Protein AF-A0AAP1EBZ5-F1 (afdb_monomer)

Radius of gyration: 25.98 Å; Cα contacts (8 Å, |Δi|>4): 70; chains: 1; bounding box: 42×37×86 Å

InterPro domains:
  IPR051311 DedA domain-containing protein [PTHR42709] (2-78)

Organism: Bacillus subtilis (NCBI:txid1423)

pLDDT: mean 73.29, std 11.09, range [48.22, 92.62]

Structure (mmCIF, N/CA/C/O backbone):
data_AF-A0AAP1EBZ5-F1
#
_entry.id   AF-A0AAP1EBZ5-F1
#
loop_
_atom_site.group_PDB
_atom_site.id
_atom_site.type_symbol
_atom_site.label_atom_id
_atom_site.label_alt_id
_atom_site.label_comp_id
_atom_site.label_asym_id
_atom_site.label_entity_id
_atom_site.label_seq_id
_atom_site.pdbx_PDB_ins_code
_atom_site.Cartn_x
_atom_site.Cartn_y
_atom_site.Cartn_z
_atom_site.occupancy
_atom_site.B_iso_or_equiv
_atom_site.auth_seq_id
_atom_site.auth_comp_id
_atom_site.auth_asym_id
_atom_site.auth_atom_id
_atom_site.pdbx_PDB_model_num
ATOM 1 N N . MET A 1 1 ? -5.142 10.501 19.537 1.00 49.50 1 MET A N 1
ATOM 2 C CA . MET A 1 1 ? -5.900 9.317 19.998 1.00 49.50 1 MET A CA 1
ATOM 3 C C . MET A 1 1 ? -7.394 9.591 20.162 1.00 49.50 1 MET A C 1
ATOM 5 O O . MET A 1 1 ? -8.150 8.876 19.533 1.00 49.50 1 MET A O 1
ATOM 9 N N . GLN A 1 2 ? -7.834 10.640 20.874 1.00 52.09 2 GLN A N 1
ATOM 10 C CA . GLN A 1 2 ? -9.273 10.923 21.084 1.00 52.09 2 GLN A CA 1
ATOM 11 C C . GLN A 1 2 ? -10.084 11.256 19.813 1.00 52.09 2 GLN A C 1
ATOM 13 O O . GLN A 1 2 ? -11.224 10.827 19.686 1.00 52.09 2 GLN A O 1
ATOM 18 N N . VAL A 1 3 ? -9.501 11.983 18.851 1.00 59.09 3 VAL A N 1
ATOM 19 C CA . VAL A 1 3 ? -10.195 12.341 17.594 1.00 59.09 3 VAL A CA 1
ATOM 20 C C . VAL A 1 3 ? -10.449 11.107 16.717 1.00 59.09 3 VAL A C 1
ATOM 22 O O . VAL A 1 3 ? -11.501 10.988 16.099 1.00 59.09 3 VAL A O 1
ATOM 25 N N . LEU A 1 4 ? -9.502 10.161 16.711 1.00 53.47 4 LEU A N 1
ATOM 26 C CA . LEU A 1 4 ? -9.605 8.923 15.942 1.00 53.47 4 LEU A CA 1
ATOM 27 C C . LEU A 1 4 ? -10.655 7.988 16.552 1.00 53.47 4 LEU A C 1
ATOM 29 O O . LEU A 1 4 ? -11.464 7.442 15.814 1.00 53.47 4 LEU A O 1
ATOM 33 N N . THR A 1 5 ? -10.695 7.857 17.885 1.00 56.38 5 THR A N 1
ATOM 34 C CA . THR A 1 5 ? -11.724 7.064 18.579 1.00 56.38 5 THR A CA 1
ATOM 35 C C . THR A 1 5 ? -13.125 7.663 18.443 1.00 56.38 5 THR A C 1
ATOM 37 O O . THR A 1 5 ? -14.068 6.903 18.257 1.00 56.38 5 THR A O 1
ATOM 40 N N . GLY A 1 6 ? -13.268 8.995 18.447 1.00 57.34 6 GLY A N 1
ATOM 41 C CA . GLY A 1 6 ? -14.559 9.661 18.219 1.00 57.34 6 GLY A CA 1
ATOM 42 C C . GLY A 1 6 ? -15.102 9.484 16.794 1.00 57.34 6 GLY A C 1
ATOM 43 O O . GLY A 1 6 ? -16.283 9.198 16.619 1.00 57.34 6 GLY A O 1
ATOM 44 N N . LEU A 1 7 ? -14.244 9.575 15.767 1.00 57.78 7 LEU A N 1
ATOM 45 C CA . LEU A 1 7 ? -14.642 9.267 14.383 1.00 57.78 7 LEU A CA 1
ATOM 46 C C . LEU A 1 7 ? -14.926 7.771 14.177 1.00 57.78 7 LEU A C 1
ATOM 48 O O . LEU A 1 7 ? -15.778 7.419 13.366 1.00 57.78 7 LEU A O 1
ATOM 52 N N . LEU A 1 8 ? -14.227 6.894 14.901 1.00 54.97 8 LEU A N 1
ATOM 53 C CA . LEU A 1 8 ? -14.374 5.441 14.796 1.00 54.97 8 LEU A CA 1
ATOM 54 C C . LEU A 1 8 ? -15.691 4.913 15.361 1.00 54.97 8 LEU A C 1
ATOM 56 O O . LEU A 1 8 ? -16.255 3.984 14.788 1.00 54.97 8 LEU A O 1
ATOM 60 N N . GLU A 1 9 ? -16.198 5.506 16.442 1.00 59.44 9 GLU A N 1
ATOM 61 C CA . GLU A 1 9 ? -17.502 5.128 17.003 1.00 59.44 9 GLU A CA 1
ATOM 62 C C . GLU A 1 9 ? -18.676 5.594 16.136 1.00 59.44 9 GLU A C 1
ATOM 64 O O . GLU A 1 9 ? -19.730 4.964 16.151 1.00 59.44 9 GLU A O 1
ATOM 69 N N . GLN A 1 10 ? -18.491 6.648 15.335 1.00 65.00 10 GLN A N 1
ATOM 70 C CA . GLN A 1 10 ? -19.551 7.210 14.495 1.00 65.00 10 GLN A CA 1
ATOM 71 C C . GLN A 1 10 ? -19.482 6.762 13.020 1.00 65.00 10 GLN A C 1
ATOM 73 O O . GLN A 1 10 ? -20.518 6.647 12.370 1.00 65.00 10 GLN A O 1
ATOM 78 N N . TYR A 1 11 ? -18.285 6.477 12.489 1.00 70.44 11 TYR A N 1
ATOM 79 C CA . TYR A 1 11 ? -18.034 6.188 11.065 1.00 70.44 11 TYR A CA 1
ATOM 80 C C . TYR A 1 11 ? -17.114 4.976 10.829 1.00 70.44 11 TYR A C 1
ATOM 82 O O . TYR A 1 11 ? -16.393 4.924 9.830 1.00 70.44 11 TYR A O 1
ATOM 90 N N . GLY A 1 12 ? -17.130 3.977 11.717 1.00 73.88 12 GLY A N 1
ATOM 91 C CA . GLY A 1 12 ? -16.154 2.880 11.705 1.00 73.88 12 GLY A CA 1
ATOM 92 C C . GLY A 1 12 ? -15.987 2.143 10.367 1.00 73.88 12 GLY A C 1
ATOM 93 O O . GLY A 1 12 ? -14.855 1.871 9.981 1.00 73.88 12 GLY A O 1
ATOM 94 N N . TYR A 1 13 ? -17.061 1.916 9.598 1.00 79.62 13 TYR A N 1
ATOM 95 C CA . TYR A 1 13 ? -16.971 1.293 8.264 1.00 79.62 13 TYR A CA 1
ATOM 96 C C . TYR A 1 13 ? -16.328 2.198 7.199 1.00 79.62 13 TYR A C 1
ATOM 98 O O . TYR A 1 13 ? -15.570 1.719 6.357 1.00 79.62 13 TYR A O 1
ATOM 106 N N . ALA A 1 14 ? -16.602 3.507 7.232 1.00 79.88 14 ALA A N 1
ATOM 107 C CA . ALA A 1 14 ? -16.036 4.464 6.280 1.00 79.88 14 ALA A CA 1
ATOM 108 C C . ALA A 1 14 ? -14.542 4.692 6.542 1.00 79.88 14 ALA A C 1
ATOM 110 O O . ALA A 1 14 ? -13.750 4.784 5.606 1.00 79.88 14 ALA A O 1
ATOM 111 N N . VAL A 1 15 ? -14.147 4.715 7.818 1.00 78.75 15 VAL A N 1
ATOM 112 C CA . VAL A 1 15 ? -12.736 4.765 8.218 1.00 78.75 15 VAL A CA 1
ATOM 113 C C . VAL A 1 15 ? -12.001 3.519 7.724 1.00 78.75 15 VAL A C 1
ATOM 115 O O . VAL A 1 15 ? -10.941 3.648 7.123 1.00 78.75 15 VAL A O 1
ATOM 118 N N . LEU A 1 16 ? -12.589 2.332 7.895 1.00 80.62 16 LEU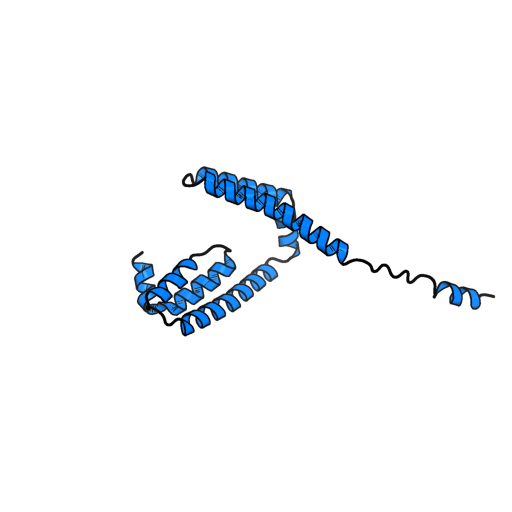 A N 1
ATOM 119 C CA . LEU A 1 16 ? -12.041 1.063 7.401 1.00 80.62 16 LEU A CA 1
ATOM 120 C C . LEU A 1 16 ? -11.808 1.085 5.884 1.00 80.62 16 LEU A C 1
ATOM 122 O O . LEU A 1 16 ? -10.728 0.731 5.416 1.00 80.62 16 LEU A O 1
ATOM 126 N N . PHE A 1 17 ? -12.799 1.566 5.130 1.00 84.25 17 PHE A N 1
ATOM 127 C CA . PHE A 1 17 ? -12.710 1.723 3.679 1.00 84.25 17 PHE A CA 1
ATOM 128 C C . PHE A 1 17 ? -11.572 2.673 3.272 1.00 84.25 17 PHE A C 1
ATOM 130 O O . PHE A 1 17 ? -10.753 2.327 2.423 1.00 84.25 17 PHE A O 1
ATOM 137 N N . ILE A 1 18 ? -11.493 3.859 3.886 1.00 82.19 18 ILE A N 1
ATOM 138 C CA . ILE A 1 18 ? -10.495 4.882 3.536 1.00 82.19 18 ILE A CA 1
ATOM 139 C C . ILE A 1 18 ? -9.081 4.438 3.923 1.00 82.19 18 ILE A C 1
ATOM 141 O O . ILE A 1 18 ? -8.150 4.649 3.149 1.00 82.19 18 ILE A O 1
ATOM 145 N N . VAL A 1 19 ? -8.913 3.815 5.093 1.00 80.38 19 VAL A N 1
ATOM 146 C CA . VAL A 1 19 ? -7.612 3.316 5.560 1.00 80.38 19 VAL A CA 1
ATOM 147 C C . VAL A 1 19 ? -7.079 2.243 4.616 1.00 80.38 19 VAL A C 1
ATOM 149 O O . VAL A 1 19 ? -5.944 2.370 4.167 1.00 80.38 19 VAL A O 1
ATOM 152 N N . LEU A 1 20 ? -7.898 1.255 4.239 1.00 83.19 20 LEU A N 1
ATOM 153 C CA . LEU A 1 20 ? -7.483 0.202 3.304 1.00 83.19 20 LEU A CA 1
ATOM 154 C C . LEU A 1 20 ? -7.240 0.727 1.888 1.00 83.19 20 LEU A C 1
ATOM 156 O O . LEU A 1 20 ? -6.302 0.297 1.220 1.00 83.19 20 LEU A O 1
ATOM 160 N N . MET A 1 21 ? -8.048 1.684 1.430 1.00 83.44 21 MET A N 1
ATOM 16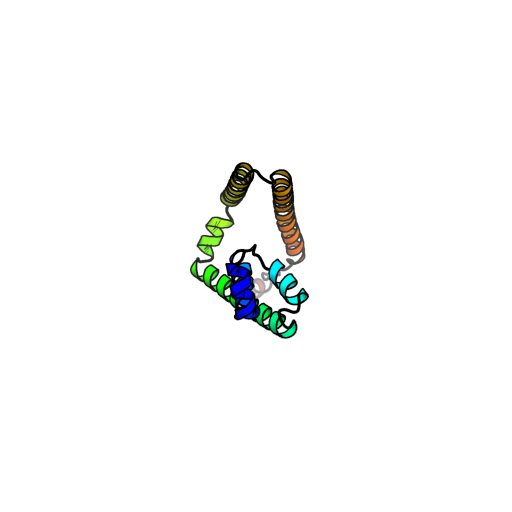1 C CA . MET A 1 21 ? -7.819 2.350 0.148 1.00 83.44 21 MET A CA 1
ATOM 162 C C . MET A 1 21 ? -6.462 3.072 0.135 1.00 83.44 21 M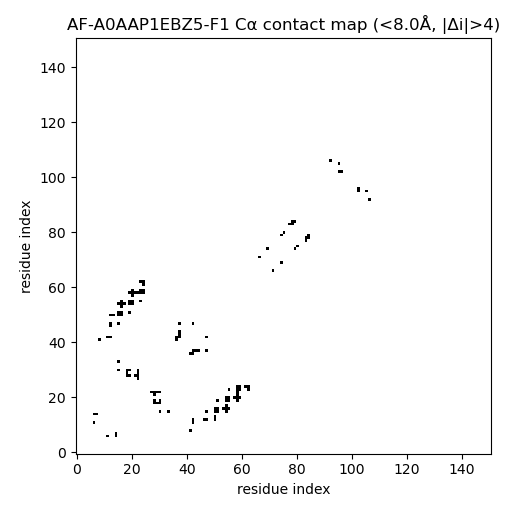ET A C 1
ATOM 164 O O . MET A 1 21 ? -5.702 2.920 -0.817 1.00 83.44 21 MET A O 1
ATOM 168 N N . LEU A 1 22 ? -6.145 3.841 1.184 1.00 79.38 22 LEU A N 1
ATOM 169 C CA . LEU A 1 22 ? -4.878 4.573 1.311 1.00 79.38 22 LEU A CA 1
ATOM 170 C C . LEU A 1 22 ? -3.679 3.638 1.480 1.00 79.38 22 LEU A C 1
ATOM 172 O O . LEU A 1 22 ? -2.623 3.896 0.912 1.00 79.38 22 LEU A O 1
ATOM 176 N N . GLU A 1 23 ? -3.843 2.543 2.216 1.00 81.44 23 GLU A N 1
ATOM 177 C CA . GLU A 1 23 ? -2.798 1.540 2.417 1.00 81.44 23 GLU A CA 1
ATOM 178 C C . GLU A 1 23 ? -2.312 0.952 1.086 1.00 81.44 23 GLU A C 1
ATOM 180 O O . GLU A 1 23 ? -1.105 0.847 0.861 1.00 81.44 23 GLU A O 1
ATOM 185 N N . LEU A 1 24 ? -3.228 0.691 0.149 1.00 80.44 24 LEU A N 1
ATOM 186 C CA . LEU A 1 24 ? -2.875 0.252 -1.205 1.00 80.44 24 LEU A CA 1
ATOM 187 C C . LEU A 1 24 ? -2.248 1.344 -2.086 1.00 80.44 24 LEU A C 1
ATOM 189 O O . LEU A 1 24 ? -1.664 1.019 -3.123 1.00 80.44 24 LEU A O 1
ATOM 193 N N . LEU A 1 25 ? -2.341 2.619 -1.697 1.00 75.00 25 LEU A N 1
ATOM 194 C CA . LEU A 1 25 ? -1.623 3.718 -2.349 1.00 75.00 25 LEU A CA 1
ATOM 195 C C . LEU A 1 25 ? -0.216 3.939 -1.767 1.00 75.00 25 LEU A C 1
ATOM 197 O O . LEU A 1 25 ? 0.669 4.358 -2.510 1.00 75.00 25 LEU A O 1
ATOM 201 N N . THR A 1 26 ? 0.009 3.701 -0.469 1.00 65.44 26 THR A N 1
ATOM 202 C CA . THR A 1 26 ? 1.266 4.075 0.219 1.00 65.44 26 THR A CA 1
ATOM 203 C C . THR A 1 26 ? 2.127 2.910 0.711 1.00 65.44 26 THR A C 1
ATOM 205 O O . THR A 1 26 ? 3.153 3.152 1.342 1.00 65.44 26 THR A O 1
ATOM 208 N N . LEU A 1 27 ? 1.766 1.661 0.400 1.00 58.66 27 LEU A N 1
ATOM 209 C CA . LEU A 1 27 ? 2.537 0.428 0.657 1.00 58.66 27 LEU A CA 1
ATOM 210 C C . LEU A 1 27 ? 2.862 0.120 2.141 1.00 58.66 27 LEU A C 1
ATOM 212 O O . LEU A 1 27 ? 3.378 -0.952 2.436 1.00 58.66 27 LEU A O 1
ATOM 216 N N . LEU A 1 28 ? 2.514 0.986 3.096 1.00 57.97 28 LEU A N 1
ATOM 217 C CA . LEU A 1 28 ? 2.521 0.677 4.528 1.00 57.97 28 LEU A CA 1
ATOM 218 C C . LEU A 1 28 ? 1.545 1.612 5.260 1.00 57.97 28 LEU A C 1
ATOM 220 O O . LEU A 1 28 ? 1.696 2.834 5.198 1.00 57.97 28 LEU A O 1
ATOM 224 N N . GLY A 1 29 ? 0.526 1.061 5.922 1.00 59.75 29 GLY A N 1
ATOM 225 C CA . GLY A 1 29 ? -0.530 1.838 6.576 1.00 59.75 29 GLY A CA 1
ATOM 226 C C . GLY A 1 29 ? -1.171 1.113 7.768 1.00 59.75 29 GLY A C 1
ATOM 227 O O . GLY A 1 29 ? -0.948 -0.079 7.945 1.00 59.75 29 GLY A O 1
ATOM 228 N N . PRO A 1 30 ? -1.960 1.823 8.601 1.00 64.50 30 PRO A N 1
ATOM 229 C CA . PRO A 1 30 ? -2.549 1.337 9.859 1.00 64.50 30 PRO A CA 1
ATOM 230 C C . PRO A 1 30 ? -3.699 0.318 9.668 1.00 64.50 30 PRO A C 1
ATOM 232 O O . PRO A 1 30 ? -4.681 0.335 10.415 1.00 64.50 30 PRO A O 1
ATOM 235 N N . GLY A 1 31 ? -3.608 -0.580 8.684 1.00 64.94 31 GLY A N 1
ATOM 236 C CA . GLY A 1 31 ? -4.595 -1.638 8.436 1.00 64.94 31 GLY A CA 1
ATOM 237 C C . GLY A 1 31 ? -4.744 -2.612 9.606 1.00 64.94 31 GLY A C 1
ATOM 238 O O . GLY A 1 31 ? -5.821 -3.154 9.842 1.00 64.94 31 GLY A O 1
ATOM 239 N N . GLU A 1 32 ? -3.702 -2.761 10.425 1.00 69.19 32 GLU A N 1
ATOM 240 C CA . GLU A 1 32 ? -3.707 -3.570 11.651 1.00 69.19 32 GLU A CA 1
ATOM 241 C C . GLU A 1 32 ? -4.825 -3.178 12.638 1.00 69.19 32 GLU A C 1
ATOM 243 O O . GLU A 1 32 ? -5.420 -4.036 13.296 1.00 69.19 32 GLU A O 1
ATOM 248 N N . PHE A 1 33 ? -5.200 -1.896 12.683 1.00 67.88 33 PHE A N 1
ATOM 249 C CA . PHE A 1 33 ? -6.250 -1.402 13.575 1.00 67.88 33 PHE A CA 1
ATOM 250 C C . PHE A 1 33 ? -7.655 -1.835 13.136 1.00 67.88 33 PHE A C 1
ATOM 252 O O . PHE A 1 33 ? -8.554 -1.916 13.975 1.00 67.88 33 PHE A O 1
ATOM 259 N N . ALA A 1 34 ? -7.853 -2.177 11.858 1.00 70.06 34 ALA A N 1
ATOM 260 C CA . ALA A 1 34 ? -9.126 -2.691 11.360 1.00 70.06 34 ALA A CA 1
ATOM 261 C C . ALA A 1 34 ? -9.490 -4.041 11.997 1.00 70.06 34 ALA A C 1
ATOM 263 O O . ALA A 1 34 ? -10.641 -4.258 12.379 1.00 70.06 34 ALA A O 1
ATOM 264 N N . GLY A 1 35 ? -8.500 -4.924 12.176 1.00 69.88 35 GLY A N 1
ATOM 265 C CA . GLY A 1 35 ? -8.692 -6.216 12.838 1.00 69.88 35 GLY A CA 1
ATOM 266 C C . GLY A 1 35 ? -9.050 -6.066 14.318 1.00 69.88 35 GLY A C 1
ATOM 267 O O . GLY A 1 35 ? -9.951 -6.742 14.815 1.00 69.88 35 GLY A O 1
ATOM 268 N N . VAL A 1 36 ? -8.413 -5.113 15.005 1.00 74.38 36 VAL A N 1
ATOM 269 C CA . VAL A 1 36 ? -8.690 -4.818 16.421 1.00 74.38 36 VAL A CA 1
ATOM 270 C C . VAL A 1 36 ? -10.125 -4.312 16.620 1.00 74.38 36 VAL A C 1
ATOM 272 O O . VAL A 1 36 ? -10.780 -4.689 17.589 1.00 74.38 36 VAL A O 1
ATOM 275 N N . LEU A 1 37 ? -10.649 -3.504 15.696 1.00 72.81 37 LEU A N 1
ATOM 276 C CA . LEU A 1 37 ? -12.006 -2.944 15.779 1.00 72.81 37 LEU A CA 1
ATOM 277 C C . LEU A 1 37 ? -13.113 -3.980 15.569 1.00 72.81 37 LEU A C 1
ATOM 279 O O . LEU A 1 37 ? -14.159 -3.899 16.212 1.00 72.81 37 LEU A O 1
ATOM 283 N N . VAL A 1 38 ? -12.873 -4.957 14.696 1.00 72.94 38 VAL A N 1
ATOM 284 C CA . VAL A 1 38 ? -13.762 -6.111 14.508 1.00 72.94 38 VAL A CA 1
ATOM 285 C C . VAL A 1 38 ? -13.754 -6.998 15.753 1.00 72.94 38 VAL A C 1
ATOM 287 O O . VAL A 1 38 ? -14.811 -7.436 16.197 1.00 72.94 38 VAL A O 1
AT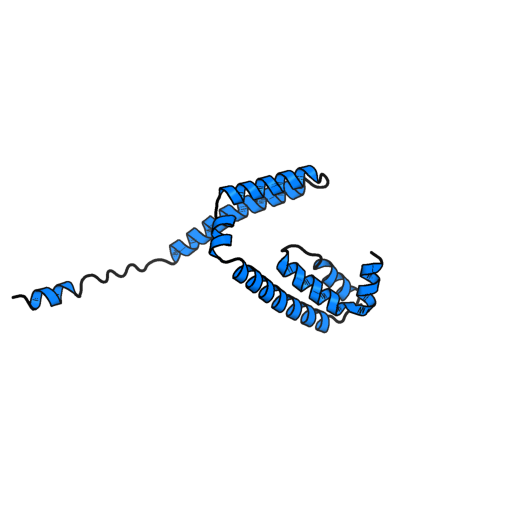OM 290 N N . PHE A 1 39 ? -12.577 -7.239 16.340 1.00 73.06 39 PHE A N 1
ATOM 291 C CA . PHE A 1 39 ? -12.442 -8.096 17.520 1.00 73.06 39 PHE A CA 1
ATOM 292 C C . PHE A 1 39 ? -13.099 -7.503 18.775 1.00 73.06 39 PHE A C 1
ATOM 294 O O . PHE A 1 39 ? -13.573 -8.240 19.630 1.00 73.06 39 PHE A O 1
ATOM 301 N N . GLN A 1 40 ? -13.174 -6.173 18.881 1.00 80.44 40 GLN A N 1
ATOM 302 C CA . GLN A 1 40 ? -13.884 -5.490 19.970 1.00 80.44 40 GLN A CA 1
ATOM 303 C C . GLN A 1 40 ? -15.415 -5.435 19.784 1.00 80.44 40 GLN A C 1
ATOM 305 O O . GLN A 1 40 ? -16.073 -4.674 20.488 1.00 80.44 40 GLN A O 1
ATOM 310 N N . GLU A 1 41 ? -15.980 -6.170 18.818 1.00 69.75 41 GLU A N 1
ATOM 311 C CA . GLU A 1 41 ? -17.411 -6.172 18.450 1.00 69.75 41 GLU A CA 1
ATOM 312 C C . GLU A 1 41 ? -18.005 -4.790 18.117 1.00 69.75 41 GLU A C 1
ATOM 314 O O . GLU A 1 41 ? -19.218 -4.633 17.986 1.00 69.75 41 GLU A O 1
ATOM 319 N N . LYS A 1 42 ? -17.165 -3.768 17.904 1.00 68.44 42 LYS A N 1
ATOM 320 C CA . LYS A 1 42 ? -17.633 -2.426 17.526 1.00 68.44 42 LYS A CA 1
ATOM 321 C C . LYS A 1 42 ? -18.161 -2.371 16.089 1.00 68.44 42 LYS A C 1
ATOM 323 O O . LYS A 1 42 ? -18.867 -1.429 15.736 1.00 68.44 42 LYS A O 1
ATOM 328 N N . LEU A 1 43 ? -17.817 -3.355 15.255 1.00 71.75 43 LEU A N 1
ATOM 329 C CA . LEU A 1 43 ? -18.231 -3.455 13.855 1.00 71.75 43 LEU A CA 1
ATOM 330 C C . LEU A 1 43 ? -18.599 -4.896 13.501 1.00 71.75 43 LEU A C 1
ATOM 332 O O . LEU A 1 43 ? -17.939 -5.843 13.924 1.00 71.75 43 LEU A O 1
ATOM 336 N N . ASN A 1 44 ? -19.623 -5.063 12.665 1.00 79.44 44 ASN A N 1
ATOM 337 C CA . ASN A 1 44 ? -20.025 -6.370 12.164 1.00 79.44 44 ASN A CA 1
ATOM 338 C C . ASN A 1 44 ? -19.004 -6.867 11.133 1.00 79.44 44 ASN A C 1
ATOM 340 O O . ASN A 1 44 ? -18.766 -6.213 10.116 1.00 79.44 44 ASN A O 1
ATOM 344 N N . TRP A 1 45 ? -18.439 -8.048 11.379 1.00 78.38 45 TRP A N 1
ATOM 345 C CA . TRP A 1 45 ? -17.404 -8.662 10.550 1.00 78.38 45 TRP A CA 1
ATOM 346 C C . TRP A 1 45 ? -17.776 -8.769 9.064 1.00 78.38 45 TRP A C 1
ATOM 348 O O . TRP A 1 45 ? -16.935 -8.493 8.210 1.00 78.38 45 TRP A O 1
ATOM 358 N N . VAL A 1 46 ? -19.038 -9.082 8.742 1.00 85.00 46 VAL A N 1
ATOM 359 C CA . VAL A 1 46 ? -19.492 -9.213 7.345 1.00 85.00 46 VAL A CA 1
ATOM 360 C C . VAL A 1 46 ? -19.428 -7.867 6.620 1.00 85.00 46 VAL A C 1
ATOM 362 O O . VAL A 1 46 ? -18.887 -7.768 5.519 1.00 85.00 46 VAL A O 1
ATOM 365 N N . LEU A 1 47 ? -19.934 -6.808 7.254 1.00 80.88 47 LEU A N 1
ATOM 366 C CA . LEU A 1 47 ? -19.890 -5.450 6.705 1.00 80.88 47 LEU A CA 1
ATOM 367 C C . LEU A 1 47 ? -18.452 -4.925 6.619 1.00 80.88 47 LEU A C 1
ATOM 369 O O . LEU A 1 47 ? -18.107 -4.260 5.644 1.00 80.88 47 LEU A O 1
ATOM 373 N N . SER A 1 48 ? -17.599 -5.270 7.585 1.00 82.88 48 SER A N 1
ATOM 374 C CA . SER A 1 48 ? -16.173 -4.930 7.562 1.00 82.88 48 SER A CA 1
ATOM 375 C C . SER A 1 48 ? -15.442 -5.598 6.400 1.00 82.88 48 SER A C 1
ATOM 377 O O . SER A 1 48 ? -14.655 -4.938 5.728 1.00 82.88 48 SER A O 1
ATOM 379 N N . MET A 1 49 ? -15.734 -6.867 6.105 1.00 84.69 49 MET A N 1
ATOM 380 C CA . MET A 1 49 ? -15.176 -7.561 4.940 1.00 84.69 49 MET A CA 1
ATOM 381 C C . MET A 1 49 ? -15.612 -6.934 3.617 1.00 84.69 49 MET A C 1
ATOM 383 O O . MET A 1 49 ? -14.784 -6.762 2.725 1.00 84.69 49 MET A O 1
ATOM 387 N N . LEU A 1 50 ? -16.884 -6.545 3.494 1.00 89.38 50 LEU A N 1
ATOM 388 C CA . LEU A 1 50 ? -17.380 -5.872 2.291 1.00 89.38 50 LEU A CA 1
ATOM 389 C C . LEU A 1 50 ? -16.766 -4.477 2.121 1.00 89.38 50 LEU A C 1
ATOM 391 O O . LEU A 1 50 ? -16.307 -4.142 1.031 1.00 89.38 50 LEU A O 1
ATOM 395 N N . ALA A 1 51 ? -16.704 -3.681 3.191 1.00 87.38 51 ALA A N 1
ATOM 396 C CA . ALA A 1 51 ? -16.072 -2.362 3.166 1.00 87.38 51 ALA A CA 1
ATOM 397 C C . ALA A 1 51 ? -14.577 -2.461 2.823 1.00 87.38 51 ALA A C 1
ATOM 399 O O . ALA A 1 51 ? -14.082 -1.693 2.000 1.00 87.38 51 ALA A O 1
ATOM 400 N N . ALA A 1 52 ? -13.880 -3.445 3.392 1.00 85.19 52 ALA A N 1
ATOM 401 C CA . ALA A 1 52 ? -12.484 -3.728 3.092 1.00 85.19 52 ALA A CA 1
ATOM 402 C C . ALA A 1 52 ? -12.273 -4.143 1.631 1.00 85.19 52 ALA A C 1
ATOM 404 O O . ALA A 1 52 ? -11.384 -3.616 0.965 1.00 85.19 52 ALA A O 1
ATOM 405 N N . GLY A 1 53 ? -13.112 -5.046 1.119 1.00 88.69 53 GLY A N 1
ATOM 406 C CA . GLY A 1 53 ? -13.053 -5.512 -0.266 1.00 88.69 53 GLY A CA 1
ATOM 407 C C . GLY A 1 53 ? -13.339 -4.403 -1.280 1.00 88.69 53 GLY A C 1
ATOM 408 O O . GLY A 1 53 ? -12.669 -4.301 -2.302 1.00 88.69 53 GLY A O 1
ATOM 409 N N . LEU A 1 54 ? -14.297 -3.521 -0.995 1.00 91.81 54 LEU A N 1
ATOM 410 C CA . LEU A 1 54 ? -14.549 -2.364 -1.854 1.00 91.81 54 LEU A CA 1
ATOM 411 C C . LEU A 1 54 ? -13.399 -1.351 -1.779 1.00 91.81 54 LEU A C 1
ATOM 413 O O . LEU A 1 54 ? -12.981 -0.831 -2.814 1.00 91.81 54 LEU A O 1
ATOM 417 N N . GLY A 1 55 ? -12.863 -1.105 -0.580 1.00 88.88 55 GLY A N 1
ATOM 418 C CA . GLY A 1 55 ? -11.716 -0.219 -0.371 1.00 88.88 55 GLY A CA 1
ATOM 419 C C . GLY A 1 55 ? -10.479 -0.703 -1.120 1.00 88.88 55 GLY A C 1
ATOM 420 O O . GLY A 1 55 ? -9.789 0.100 -1.749 1.00 88.88 55 GLY A O 1
ATOM 421 N N . SER A 1 56 ? -10.246 -2.018 -1.143 1.00 87.06 56 SER A N 1
ATOM 422 C CA . SER A 1 56 ? -9.125 -2.602 -1.870 1.00 87.06 56 SER A CA 1
ATOM 423 C C . SER A 1 56 ? -9.301 -2.503 -3.386 1.00 87.06 56 SER A C 1
ATOM 425 O O . SER A 1 56 ? -8.396 -2.035 -4.075 1.00 87.06 56 SER A O 1
ATOM 427 N N . CYS A 1 57 ? -10.480 -2.834 -3.917 1.00 91.94 57 CYS A N 1
ATOM 428 C CA . CYS A 1 57 ? -10.777 -2.694 -5.346 1.00 91.94 57 CYS A CA 1
ATOM 429 C C . CYS A 1 57 ? -10.581 -1.253 -5.842 1.00 91.94 57 CYS A C 1
ATOM 431 O O . CYS A 1 57 ? -9.978 -1.026 -6.897 1.00 91.94 57 CYS A O 1
ATOM 433 N N . VAL A 1 58 ? -11.059 -0.269 -5.074 1.00 92.62 58 VAL A N 1
ATOM 434 C CA . VAL A 1 58 ? -10.894 1.154 -5.402 1.00 92.62 58 VAL A CA 1
ATOM 435 C C . VAL A 1 58 ? -9.436 1.588 -5.255 1.00 92.62 58 VAL A C 1
ATOM 437 O O . VAL A 1 58 ? -8.928 2.276 -6.141 1.00 92.62 58 VAL A O 1
ATOM 440 N N . GLY A 1 59 ? -8.746 1.150 -4.199 1.00 88.44 59 GLY A N 1
ATOM 441 C CA . GLY A 1 59 ? -7.330 1.442 -3.969 1.00 88.44 59 GLY A CA 1
ATOM 442 C C . GLY A 1 59 ? -6.445 0.957 -5.118 1.00 88.44 59 GLY A C 1
ATOM 443 O O . GLY A 1 59 ? -5.711 1.755 -5.696 1.00 88.44 59 GLY A O 1
ATOM 444 N N . VAL A 1 60 ? -6.586 -0.307 -5.539 1.00 87.75 60 VAL A N 1
ATOM 445 C CA . VAL A 1 60 ? -5.850 -0.855 -6.698 1.00 87.75 60 VAL A CA 1
ATOM 446 C C . VAL A 1 60 ? -6.162 -0.072 -7.976 1.00 87.75 60 VAL A C 1
ATOM 448 O O . VAL A 1 60 ? -5.252 0.261 -8.737 1.00 87.75 60 VAL A O 1
ATOM 451 N N . SER A 1 61 ? -7.435 0.260 -8.205 1.00 90.00 61 SER A N 1
ATOM 452 C CA . SER A 1 61 ? -7.860 1.015 -9.390 1.00 90.00 61 SER A CA 1
ATOM 453 C C . SER A 1 61 ? -7.252 2.423 -9.424 1.00 90.00 61 SER A C 1
ATOM 455 O O . SER A 1 61 ? -6.764 2.862 -10.469 1.00 90.00 61 SER A O 1
ATOM 457 N N . MET A 1 62 ? -7.218 3.122 -8.283 1.00 84.69 62 MET A N 1
ATOM 458 C CA . MET A 1 62 ? -6.549 4.420 -8.160 1.00 84.69 62 MET A CA 1
ATOM 459 C C . MET A 1 62 ? -5.040 4.307 -8.368 1.00 84.69 62 MET A C 1
ATOM 461 O O . MET A 1 62 ? -4.476 5.117 -9.103 1.00 84.69 62 MET A O 1
ATOM 465 N N . SER A 1 63 ? -4.386 3.307 -7.774 1.00 83.44 63 SER A N 1
ATOM 466 C CA . SER A 1 63 ? -2.947 3.082 -7.944 1.00 83.44 63 SER A CA 1
ATOM 467 C C . SER A 1 63 ? -2.584 2.857 -9.415 1.00 83.44 63 SER A C 1
ATOM 469 O O . SER A 1 63 ? -1.622 3.448 -9.912 1.00 83.44 63 SER A O 1
ATOM 471 N N . TYR A 1 64 ? -3.398 2.092 -10.152 1.00 82.44 64 TYR A N 1
ATOM 472 C CA . TYR A 1 64 ? -3.221 1.910 -11.595 1.00 82.44 64 TYR A CA 1
ATOM 473 C C . TYR A 1 64 ? -3.402 3.220 -12.369 1.00 82.44 64 TYR A C 1
ATOM 475 O O . TYR A 1 64 ? -2.607 3.541 -13.252 1.00 82.44 64 TYR A O 1
ATOM 483 N N . TRP A 1 65 ? -4.412 4.015 -12.014 1.00 83.00 65 TRP A N 1
ATOM 484 C CA . TRP A 1 65 ? -4.668 5.305 -12.653 1.00 83.00 65 TRP A CA 1
ATOM 485 C C . TRP A 1 65 ? -3.526 6.310 -12.437 1.00 83.00 65 TRP A C 1
ATOM 487 O O . TRP A 1 65 ? -3.108 6.993 -13.376 1.00 83.00 65 TRP A O 1
ATOM 497 N N . ILE A 1 66 ? -2.969 6.358 -11.223 1.00 81.38 66 ILE A N 1
ATOM 498 C CA . ILE A 1 66 ? -1.796 7.174 -10.885 1.00 81.38 66 ILE A CA 1
ATOM 499 C C . ILE A 1 66 ? -0.584 6.713 -11.705 1.00 81.38 66 ILE A C 1
ATOM 501 O O . ILE A 1 66 ? 0.069 7.538 -12.348 1.00 81.38 66 ILE A O 1
ATOM 505 N N . GLY A 1 67 ? -0.327 5.402 -11.761 1.00 74.88 67 GLY A N 1
ATOM 506 C CA . GLY A 1 67 ? 0.754 4.827 -12.567 1.00 74.88 67 GLY A CA 1
ATOM 507 C C . GLY A 1 67 ? 0.613 5.119 -14.065 1.00 74.88 67 GLY A C 1
ATOM 508 O O . GLY A 1 67 ? 1.594 5.471 -14.722 1.00 74.88 67 GLY A O 1
ATOM 509 N N . TYR A 1 68 ? -0.609 5.062 -14.598 1.00 76.12 68 TYR A N 1
ATOM 510 C CA . TYR A 1 68 ? -0.895 5.381 -15.998 1.00 76.12 68 TYR A CA 1
ATOM 511 C C . TYR A 1 68 ? -0.611 6.854 -16.324 1.00 76.12 68 TYR A C 1
ATOM 513 O O . TYR A 1 68 ? -0.022 7.160 -17.360 1.00 76.12 68 TYR A O 1
ATOM 521 N N . ARG A 1 69 ? -0.966 7.776 -15.419 1.00 79.69 69 ARG A N 1
ATOM 522 C CA . ARG A 1 69 ? -0.743 9.219 -15.604 1.00 79.69 69 ARG A CA 1
ATOM 523 C C . ARG A 1 69 ? 0.733 9.621 -15.503 1.00 79.69 69 ARG A C 1
ATOM 525 O O . ARG A 1 69 ? 1.145 10.552 -16.189 1.00 79.69 69 ARG A O 1
ATOM 532 N N . LEU A 1 70 ? 1.516 8.929 -14.672 1.00 73.88 70 LEU A N 1
ATOM 533 C CA . LEU A 1 70 ? 2.967 9.136 -14.533 1.00 73.88 70 LEU A CA 1
ATOM 534 C C . LEU A 1 70 ? 3.772 8.605 -15.731 1.00 73.88 70 LEU A C 1
ATOM 536 O O . LEU A 1 70 ? 4.895 9.051 -15.952 1.00 73.88 70 LEU A O 1
ATOM 540 N N . GLY A 1 71 ? 3.182 7.724 -16.541 1.00 71.25 71 GLY A N 1
ATOM 541 C CA . GLY A 1 71 ? 3.762 7.223 -17.781 1.00 71.25 71 GLY A CA 1
ATOM 542 C C . GLY A 1 71 ? 4.828 6.137 -17.546 1.00 71.25 71 GLY A C 1
ATOM 543 O O . GLY A 1 71 ? 5.812 6.367 -16.835 1.00 71.25 71 GLY A O 1
ATOM 544 N N . PRO A 1 72 ? 4.713 4.959 -18.190 1.00 68.19 72 PRO A N 1
ATOM 545 C CA . PRO A 1 72 ? 5.618 3.831 -17.949 1.00 68.19 72 PRO A CA 1
ATOM 546 C C . PRO A 1 72 ? 7.083 4.156 -18.277 1.00 68.19 72 PRO A C 1
ATOM 548 O O . PRO A 1 72 ? 7.987 3.682 -17.597 1.00 68.19 72 PRO A O 1
ATOM 551 N N . ALA A 1 73 ? 7.334 5.035 -19.252 1.00 65.31 73 ALA A N 1
ATOM 552 C CA . ALA A 1 73 ? 8.684 5.436 -19.643 1.00 65.31 73 ALA A CA 1
ATOM 553 C C . ALA A 1 73 ? 9.403 6.310 -18.594 1.00 65.31 73 ALA A C 1
ATOM 555 O O . ALA A 1 73 ? 10.628 6.233 -18.480 1.00 65.31 73 ALA A O 1
ATOM 556 N N . ALA A 1 74 ? 8.674 7.132 -17.829 1.00 66.19 74 ALA A N 1
ATOM 557 C CA . ALA A 1 74 ? 9.260 7.942 -16.759 1.00 66.19 74 ALA A CA 1
ATOM 558 C C . ALA A 1 74 ? 9.563 7.076 -15.530 1.00 66.19 74 ALA A C 1
ATOM 560 O O . ALA A 1 74 ? 10.649 7.173 -14.959 1.00 66.19 74 ALA A O 1
ATOM 561 N N . ILE A 1 75 ? 8.644 6.167 -15.189 1.00 65.00 75 ILE A N 1
ATOM 562 C CA . ILE A 1 75 ? 8.821 5.209 -14.093 1.00 65.00 75 ILE A CA 1
ATOM 563 C C . ILE A 1 75 ? 9.966 4.240 -14.410 1.00 65.00 75 ILE A C 1
ATOM 565 O O . ILE A 1 75 ? 10.837 4.056 -13.571 1.00 65.00 75 ILE A O 1
ATOM 569 N N . GLN A 1 76 ? 10.053 3.681 -15.622 1.00 66.12 76 GLN A N 1
ATOM 570 C CA . GLN A 1 76 ? 11.168 2.796 -15.983 1.00 66.12 76 GLN A CA 1
ATOM 571 C C . GLN A 1 76 ? 12.516 3.517 -15.946 1.00 66.12 76 GLN A C 1
ATOM 573 O O . GLN A 1 76 ? 13.469 2.987 -15.385 1.00 66.12 76 GLN A O 1
ATOM 578 N N . LYS A 1 77 ? 12.620 4.733 -16.495 1.00 63.81 77 LYS A N 1
ATOM 579 C CA . LYS A 1 77 ? 13.892 5.475 -16.468 1.00 63.81 77 LYS A CA 1
ATOM 580 C C . LYS A 1 77 ? 14.315 5.864 -15.052 1.00 63.81 77 LYS A C 1
ATOM 582 O O . LYS A 1 77 ? 15.507 5.841 -14.761 1.00 63.81 77 LYS A O 1
ATOM 587 N N . ALA A 1 78 ? 13.359 6.205 -14.190 1.00 62.56 78 ALA A N 1
ATOM 588 C CA . ALA A 1 78 ? 13.639 6.555 -12.806 1.00 62.56 78 ALA A CA 1
ATOM 589 C C . ALA A 1 78 ? 13.949 5.314 -11.956 1.00 62.56 78 ALA A C 1
ATOM 591 O O . ALA A 1 78 ? 14.980 5.276 -11.307 1.00 62.56 78 ALA A O 1
ATOM 592 N N . PHE A 1 79 ? 13.116 4.275 -11.981 1.00 61.62 79 PHE A N 1
ATOM 593 C CA . PHE A 1 79 ? 13.226 3.142 -11.056 1.00 61.62 79 PHE A CA 1
ATOM 594 C C . PHE A 1 79 ? 14.146 2.010 -11.540 1.00 61.62 79 PHE A C 1
ATOM 596 O O . PHE A 1 79 ? 14.729 1.327 -10.706 1.00 61.62 79 PHE A O 1
ATOM 603 N N . ALA A 1 80 ? 14.330 1.807 -12.853 1.00 63.59 80 ALA A N 1
ATOM 604 C CA . ALA A 1 80 ? 15.162 0.707 -13.373 1.00 63.59 80 ALA A CA 1
ATOM 605 C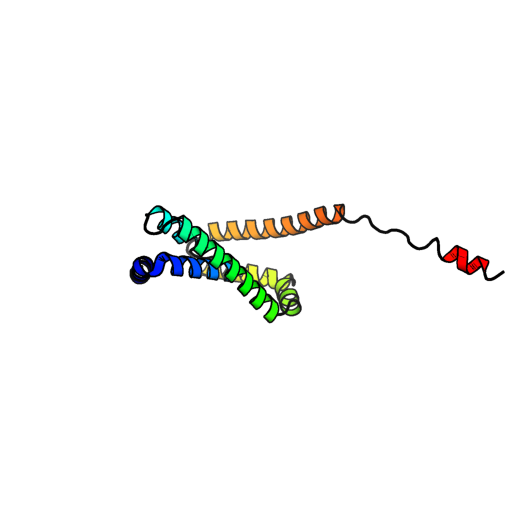 C . ALA A 1 80 ? 16.662 1.047 -13.455 1.00 63.59 80 ALA A C 1
ATOM 607 O O . ALA A 1 80 ? 17.486 0.194 -13.789 1.00 63.59 80 ALA A O 1
ATOM 608 N N . SER A 1 81 ? 17.046 2.293 -13.171 1.00 74.44 81 SER A N 1
ATOM 609 C CA . SER A 1 81 ? 18.454 2.672 -13.126 1.00 74.44 81 SER A CA 1
ATOM 610 C C . SER A 1 81 ? 19.079 2.186 -11.819 1.00 74.44 81 SER A C 1
ATOM 612 O O . SER A 1 81 ? 18.682 2.625 -10.740 1.00 74.44 81 SER A O 1
ATOM 614 N N . ARG A 1 82 ? 20.109 1.329 -11.905 1.00 73.06 82 ARG A N 1
ATOM 615 C CA . ARG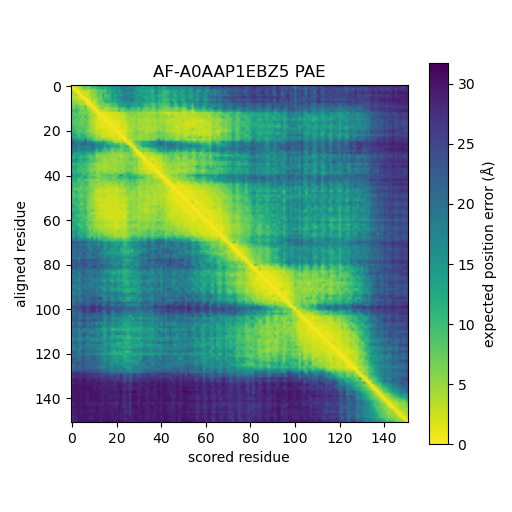 A 1 82 ? 20.871 0.835 -10.734 1.00 73.06 82 ARG A CA 1
ATOM 616 C C . ARG A 1 82 ? 21.344 1.972 -9.823 1.00 73.06 82 ARG A C 1
ATOM 618 O O . ARG A 1 82 ? 21.392 1.813 -8.609 1.00 73.06 82 ARG A O 1
ATOM 625 N N . GLY A 1 83 ? 21.644 3.136 -10.403 1.00 78.12 83 GLY A N 1
ATOM 626 C CA . GLY A 1 83 ? 22.032 4.327 -9.650 1.00 78.12 83 GLY A CA 1
ATOM 627 C C . GLY A 1 83 ? 20.906 4.900 -8.788 1.00 78.12 83 GLY A C 1
ATOM 628 O O . GLY A 1 83 ? 21.169 5.342 -7.675 1.00 78.12 83 GLY A O 1
ATOM 629 N N . VAL A 1 84 ? 19.654 4.855 -9.254 1.00 78.19 84 VAL A N 1
ATOM 630 C CA . VAL A 1 84 ? 18.500 5.320 -8.468 1.00 78.19 84 VAL A CA 1
ATOM 631 C C . VAL A 1 84 ? 18.160 4.320 -7.375 1.00 78.19 84 VAL A C 1
ATOM 633 O O . VAL A 1 84 ? 17.868 4.732 -6.260 1.00 78.19 84 VAL A O 1
ATOM 636 N N . LEU A 1 85 ? 18.286 3.021 -7.645 1.00 77.56 85 LEU A N 1
ATOM 637 C CA . LEU A 1 85 ? 18.089 1.988 -6.630 1.00 77.56 85 LEU A CA 1
ATOM 638 C C . LEU A 1 85 ? 19.107 2.131 -5.486 1.00 77.56 85 LEU A C 1
ATOM 640 O O . LEU A 1 85 ? 18.720 2.163 -4.320 1.00 77.56 85 LEU A O 1
ATOM 644 N N . LEU A 1 86 ? 20.387 2.345 -5.811 1.00 81.19 86 LEU A N 1
ATOM 645 C CA . LEU A 1 86 ? 21.408 2.666 -4.809 1.00 81.19 86 LEU A CA 1
ATOM 646 C C . LEU A 1 86 ? 21.131 3.997 -4.102 1.00 81.19 86 LEU A C 1
ATOM 648 O O . LEU A 1 86 ? 21.270 4.069 -2.885 1.00 81.19 86 LEU A O 1
ATOM 652 N N . ALA A 1 87 ? 20.710 5.038 -4.825 1.00 83.31 87 ALA A N 1
ATOM 653 C CA . ALA A 1 87 ? 20.366 6.321 -4.218 1.00 83.31 87 ALA A CA 1
ATOM 654 C C . ALA A 1 87 ? 19.196 6.195 -3.234 1.00 83.31 87 ALA A C 1
ATOM 656 O O . ALA A 1 87 ? 19.257 6.780 -2.158 1.00 83.31 87 ALA A O 1
ATOM 657 N N . VAL A 1 88 ? 18.170 5.403 -3.559 1.00 82.12 88 VAL A N 1
ATOM 658 C CA . VAL A 1 88 ? 17.039 5.113 -2.668 1.00 82.12 88 VAL A CA 1
ATOM 659 C C . VAL A 1 88 ? 17.515 4.333 -1.446 1.00 82.12 88 VAL A C 1
ATOM 661 O O . VAL A 1 88 ? 17.211 4.752 -0.336 1.00 82.12 88 VAL A O 1
ATOM 664 N N . ILE A 1 89 ? 18.327 3.282 -1.612 1.00 82.19 89 ILE A N 1
ATOM 665 C CA . ILE A 1 89 ? 18.899 2.529 -0.480 1.00 82.19 89 ILE A CA 1
ATOM 666 C C . ILE A 1 89 ? 19.708 3.451 0.438 1.00 82.19 89 ILE A C 1
ATOM 668 O O . ILE A 1 89 ? 19.536 3.408 1.654 1.00 82.19 89 ILE A O 1
ATOM 672 N N . VAL A 1 90 ? 20.560 4.311 -0.125 1.00 85.88 90 VAL A N 1
ATOM 673 C CA . VAL A 1 90 ? 21.376 5.264 0.640 1.00 85.88 90 VAL A CA 1
ATOM 674 C C . VAL A 1 90 ? 20.498 6.303 1.330 1.00 85.88 90 VAL A C 1
ATOM 676 O O . VAL A 1 90 ? 20.715 6.592 2.502 1.00 85.88 90 VAL A O 1
ATOM 679 N N . LEU A 1 91 ? 19.487 6.840 0.645 1.00 86.81 91 LEU A N 1
ATOM 680 C CA . LEU A 1 91 ? 18.552 7.810 1.212 1.00 86.81 91 LEU A CA 1
ATOM 681 C C . LEU A 1 91 ? 17.769 7.199 2.381 1.00 86.81 91 LEU A C 1
ATOM 683 O O . LEU A 1 91 ? 17.684 7.812 3.443 1.00 86.81 91 LEU A O 1
ATOM 687 N N . THR A 1 92 ? 17.241 5.986 2.212 1.00 81.31 92 THR A N 1
ATOM 688 C CA . THR A 1 92 ? 16.521 5.253 3.259 1.00 81.31 92 THR A CA 1
ATOM 689 C C . THR A 1 92 ? 17.449 4.914 4.419 1.00 81.31 92 THR A C 1
ATOM 691 O O . THR A 1 92 ? 17.081 5.141 5.565 1.00 81.31 92 THR A O 1
ATOM 694 N N . PHE A 1 93 ? 18.674 4.463 4.146 1.00 83.00 93 PHE A N 1
ATOM 695 C CA . PHE A 1 93 ? 19.680 4.197 5.171 1.00 83.00 93 PHE A CA 1
ATOM 696 C C . PHE A 1 93 ? 20.033 5.460 5.969 1.00 83.00 93 PHE A C 1
ATOM 698 O O . PHE A 1 93 ? 20.013 5.437 7.199 1.00 83.00 93 PHE A O 1
ATOM 705 N N . LEU A 1 94 ? 20.298 6.582 5.291 1.00 83.94 94 LEU A N 1
ATOM 706 C CA . LEU A 1 94 ? 20.593 7.868 5.928 1.00 83.94 94 LEU A CA 1
ATOM 707 C C . LEU A 1 94 ? 19.412 8.362 6.768 1.00 83.94 94 LEU A 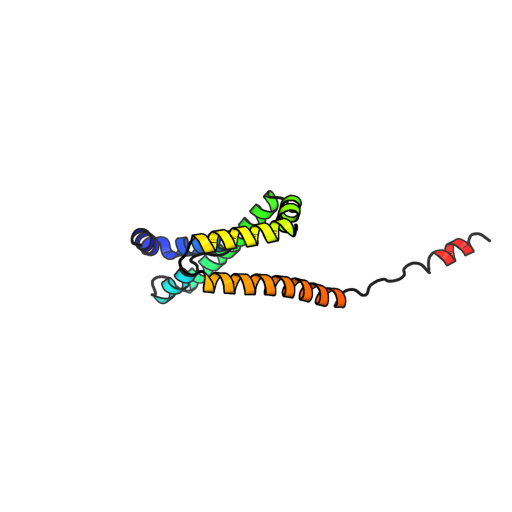C 1
ATOM 709 O O . LEU A 1 94 ? 19.606 8.805 7.900 1.00 83.94 94 LEU A O 1
ATOM 713 N N . TRP A 1 95 ? 18.191 8.245 6.244 1.00 81.62 95 TRP A N 1
ATOM 714 C CA . TRP A 1 95 ? 16.971 8.607 6.961 1.00 81.62 95 TRP A CA 1
ATOM 715 C C . TRP A 1 95 ? 16.774 7.758 8.223 1.00 81.62 95 TRP A C 1
ATOM 717 O O . TRP A 1 95 ? 16.526 8.296 9.304 1.00 81.62 95 TRP A O 1
ATOM 727 N N . THR A 1 96 ? 16.950 6.443 8.106 1.00 76.19 96 THR A N 1
ATOM 728 C CA . THR A 1 96 ? 16.877 5.473 9.208 1.00 76.19 96 THR A CA 1
ATOM 729 C C . THR A 1 96 ? 17.906 5.767 10.299 1.00 76.19 96 THR A C 1
ATOM 731 O O . THR A 1 96 ? 17.561 5.809 11.482 1.00 76.19 96 THR A O 1
ATOM 734 N N . VAL A 1 97 ? 19.161 6.036 9.928 1.00 74.94 97 VAL A N 1
ATOM 735 C CA . VAL A 1 97 ? 20.223 6.359 10.895 1.00 74.94 97 VAL A CA 1
ATOM 736 C C . VAL A 1 97 ? 19.923 7.672 11.626 1.00 74.94 97 VAL A C 1
ATOM 738 O O . VAL A 1 97 ? 20.157 7.762 12.831 1.00 74.94 97 VAL A O 1
ATOM 741 N N . PHE A 1 98 ? 19.344 8.664 10.942 1.00 76.25 98 PHE A N 1
ATOM 742 C CA . PHE A 1 98 ? 19.000 9.955 11.545 1.00 76.25 98 PHE A CA 1
ATOM 743 C C . PHE A 1 98 ? 17.785 9.881 12.491 1.00 76.25 98 PHE A C 1
ATOM 745 O O . PHE A 1 98 ? 17.726 10.621 13.471 1.00 76.25 98 PHE A O 1
ATOM 752 N N . LYS A 1 99 ? 16.819 8.981 12.239 1.00 69.38 99 LYS A N 1
ATOM 753 C CA . LYS A 1 99 ? 15.591 8.844 13.053 1.00 69.38 99 LYS A CA 1
ATOM 754 C C . LYS A 1 99 ? 15.762 8.011 14.338 1.00 69.38 99 LYS A C 1
ATOM 756 O O . LYS A 1 99 ? 14.889 8.039 15.203 1.00 69.38 99 LYS A O 1
ATOM 761 N N . GLY A 1 100 ? 16.888 7.311 14.494 1.00 57.19 100 GLY A N 1
ATOM 762 C CA . GLY A 1 100 ? 17.535 7.034 15.785 1.00 57.19 100 GLY A CA 1
ATOM 763 C C . GLY A 1 100 ? 16.846 6.139 16.832 1.00 57.19 100 GLY A C 1
ATOM 764 O O . GLY A 1 100 ? 17.414 5.992 17.909 1.00 57.19 100 GLY A O 1
ATOM 765 N N . GLN A 1 101 ? 15.681 5.522 16.584 1.00 63.75 101 GLN A N 1
ATOM 766 C CA . GLN A 1 101 ? 15.011 4.680 17.603 1.00 63.75 101 GLN A CA 1
ATOM 767 C C . GLN A 1 101 ? 15.246 3.162 17.469 1.00 63.75 101 GLN A C 1
ATOM 769 O O . GLN A 1 101 ? 15.301 2.481 18.491 1.00 63.75 101 GLN A O 1
ATOM 774 N N . GLY A 1 102 ? 15.419 2.615 16.256 1.00 64.19 102 GLY A N 1
ATOM 775 C CA . GLY A 1 102 ? 15.390 1.158 16.009 1.00 64.19 102 GLY A CA 1
ATOM 776 C C . GLY A 1 102 ? 16.381 0.641 14.960 1.00 64.19 102 GLY A C 1
ATOM 777 O O . GLY A 1 102 ? 16.124 -0.373 14.312 1.00 64.19 102 GLY A O 1
ATOM 778 N N . TRP A 1 103 ? 17.522 1.318 14.792 1.00 68.94 103 TRP A N 1
ATOM 779 C CA . TRP A 1 103 ? 18.418 1.161 13.635 1.00 68.94 103 TRP A CA 1
ATOM 780 C C . TRP A 1 103 ? 18.865 -0.278 13.323 1.00 68.94 103 TRP A C 1
ATOM 782 O O . TRP A 1 103 ? 19.075 -0.602 12.162 1.00 68.94 103 TRP A O 1
ATOM 792 N N . LYS A 1 104 ? 18.974 -1.173 14.316 1.00 78.62 104 LYS A N 1
ATOM 793 C CA . LYS A 1 104 ? 19.386 -2.574 14.095 1.00 78.62 104 LYS A CA 1
ATOM 794 C C . LYS A 1 104 ? 18.319 -3.420 13.390 1.00 78.62 104 LYS A C 1
ATOM 796 O O . LYS A 1 104 ? 18.659 -4.288 12.587 1.00 78.62 104 LYS A O 1
ATOM 801 N N . ILE A 1 105 ? 17.044 -3.180 13.693 1.00 73.50 105 ILE A N 1
ATOM 802 C CA . ILE A 1 105 ? 15.918 -3.936 13.122 1.00 73.50 105 ILE A CA 1
ATOM 803 C C . ILE A 1 105 ? 15.667 -3.445 11.696 1.00 73.50 105 ILE A C 1
ATOM 805 O O . ILE A 1 105 ? 15.524 -4.249 10.780 1.00 73.50 105 ILE A O 1
ATOM 809 N N . GLU A 1 106 ? 15.720 -2.126 11.499 1.00 74.94 106 GLU A N 1
ATOM 810 C CA . GLU A 1 106 ? 15.600 -1.495 10.182 1.00 74.94 106 GLU A CA 1
ATOM 811 C C . GLU A 1 106 ? 16.759 -1.896 9.257 1.00 74.94 106 GLU A C 1
ATOM 813 O O . GLU A 1 106 ? 16.528 -2.231 8.098 1.00 74.94 106 GLU A O 1
ATOM 818 N N . LEU A 1 107 ? 17.993 -1.971 9.777 1.00 79.00 107 LEU A N 1
ATOM 819 C CA . LEU A 1 107 ? 19.147 -2.462 9.017 1.00 79.00 107 LEU A CA 1
ATOM 820 C C . LEU A 1 107 ? 18.982 -3.928 8.601 1.00 79.00 107 LEU A C 1
ATOM 822 O O . LEU A 1 107 ? 19.323 -4.292 7.480 1.00 79.00 107 LEU A O 1
ATOM 826 N N . SER A 1 108 ? 18.447 -4.766 9.493 1.00 81.94 108 SER A N 1
ATOM 827 C CA . SER A 1 108 ? 18.215 -6.186 9.205 1.00 81.94 108 SER A CA 1
ATOM 828 C C . SER A 1 108 ? 17.129 -6.368 8.143 1.00 81.94 108 SER A C 1
ATOM 830 O O . SER A 1 108 ? 17.290 -7.184 7.236 1.00 81.94 108 SER A O 1
ATOM 832 N N . PHE A 1 109 ? 16.063 -5.562 8.202 1.00 78.56 109 PHE A N 1
ATOM 833 C CA . PHE A 1 109 ? 15.038 -5.513 7.159 1.00 78.56 109 PHE A CA 1
ATOM 834 C C . PHE A 1 109 ? 15.607 -5.047 5.819 1.00 78.56 109 PHE A C 1
ATOM 836 O O . PHE A 1 109 ? 15.328 -5.673 4.802 1.00 78.56 109 PHE A O 1
ATOM 843 N N . LEU A 1 110 ? 16.439 -4.000 5.806 1.00 81.62 110 LEU A N 1
ATOM 844 C CA . LEU A 1 110 ? 17.094 -3.521 4.585 1.00 81.62 110 LEU A CA 1
ATOM 845 C C . LEU A 1 110 ? 18.035 -4.571 3.989 1.00 81.62 110 LEU A C 1
ATOM 847 O O . LEU A 1 110 ? 18.025 -4.782 2.781 1.00 81.62 110 LEU A O 1
ATOM 851 N N . TYR A 1 111 ? 18.812 -5.260 4.822 1.00 83.75 111 TYR A N 1
ATOM 852 C CA . TYR A 1 111 ? 19.688 -6.342 4.376 1.00 83.75 111 TYR A CA 1
ATOM 853 C C . TYR A 1 111 ? 18.892 -7.491 3.745 1.00 83.75 111 TYR A C 1
ATOM 855 O O . TYR A 1 111 ? 19.215 -7.938 2.644 1.00 83.75 111 TYR A O 1
ATOM 863 N N . PHE A 1 112 ? 17.813 -7.923 4.404 1.00 87.50 112 PHE A N 1
ATOM 864 C CA . PHE A 1 112 ? 16.930 -8.960 3.876 1.00 87.50 112 PHE A CA 1
ATOM 865 C C . PHE A 1 112 ? 16.227 -8.519 2.585 1.00 87.50 112 PHE A C 1
ATOM 867 O O . PHE A 1 112 ? 16.119 -9.309 1.653 1.00 87.50 112 PHE A O 1
ATOM 874 N N . LEU A 1 113 ? 15.801 -7.257 2.495 1.00 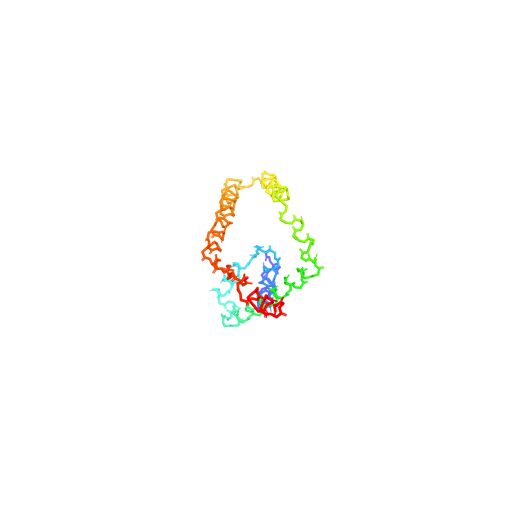83.06 113 LEU A N 1
ATOM 875 C CA . LEU A 1 113 ? 15.174 -6.683 1.304 1.00 83.06 113 LEU A CA 1
ATOM 876 C C . LEU A 1 113 ? 16.134 -6.664 0.106 1.00 83.06 113 LEU A C 1
ATOM 878 O O . LEU A 1 113 ? 15.737 -7.034 -0.995 1.00 83.06 113 LEU A O 1
ATOM 882 N N . VAL A 1 114 ? 17.391 -6.263 0.318 1.00 84.38 114 VAL A N 1
ATOM 883 C CA . VAL A 1 114 ? 18.413 -6.220 -0.740 1.00 84.38 114 VAL A CA 1
ATOM 884 C C . VAL A 1 114 ? 18.740 -7.631 -1.228 1.00 84.38 114 VAL A C 1
ATOM 886 O O . VAL A 1 114 ? 18.708 -7.877 -2.429 1.00 84.38 114 VAL A O 1
ATOM 889 N N . ILE A 1 115 ? 18.977 -8.580 -0.315 1.00 87.06 115 ILE A N 1
ATOM 890 C CA . ILE A 1 115 ? 19.248 -9.977 -0.689 1.00 87.06 115 ILE A CA 1
ATOM 891 C C . ILE A 1 115 ? 18.038 -10.623 -1.361 1.00 87.06 115 ILE A C 1
ATOM 893 O O . ILE A 1 115 ? 18.190 -11.299 -2.375 1.00 87.06 115 ILE A O 1
ATOM 897 N N . GLY A 1 116 ? 16.840 -10.417 -0.817 1.00 84.44 116 GLY A N 1
ATOM 898 C CA . GLY A 1 116 ? 15.604 -10.935 -1.392 1.00 84.44 116 GLY A CA 1
ATOM 899 C C . GLY A 1 116 ? 15.338 -10.380 -2.791 1.00 84.44 116 GLY A C 1
ATOM 900 O O . GLY A 1 116 ? 14.875 -11.124 -3.649 1.00 84.44 116 GLY A O 1
ATOM 901 N N . GLY A 1 117 ? 15.676 -9.111 -3.042 1.00 81.75 117 GLY A N 1
ATOM 902 C CA . GLY A 1 117 ? 15.576 -8.488 -4.362 1.00 81.75 117 GLY A CA 1
ATOM 903 C C . GLY A 1 117 ? 16.508 -9.121 -5.397 1.00 81.75 117 GLY A C 1
ATOM 904 O O . GLY A 1 117 ? 16.050 -9.491 -6.476 1.00 81.75 117 GLY A O 1
ATOM 905 N N . GLU A 1 118 ? 17.785 -9.309 -5.053 1.00 83.94 118 GLU A N 1
ATOM 906 C CA . GLU A 1 118 ? 18.768 -9.984 -5.919 1.00 83.94 118 GLU A CA 1
ATOM 907 C C . GLU A 1 118 ? 18.363 -11.447 -6.185 1.00 83.94 118 GLU A C 1
ATOM 909 O O . GLU A 1 118 ? 18.376 -11.912 -7.325 1.00 83.94 118 GLU A O 1
ATOM 914 N N . LEU A 1 119 ? 17.915 -12.164 -5.145 1.00 86.06 119 LEU A N 1
ATOM 915 C CA . LEU A 1 119 ? 17.435 -13.542 -5.264 1.00 86.06 119 LEU A CA 1
ATOM 916 C C . LEU A 1 119 ? 16.200 -13.623 -6.174 1.00 86.06 119 LEU A C 1
ATOM 918 O O . LEU A 1 119 ? 16.118 -14.503 -7.022 1.00 86.06 119 LEU A O 1
ATOM 922 N N . TYR A 1 120 ? 15.250 -12.699 -6.032 1.00 82.50 120 TYR A N 1
ATOM 923 C CA . TYR A 1 120 ? 14.041 -12.649 -6.853 1.00 82.50 120 TYR A CA 1
ATOM 924 C C . TYR A 1 120 ? 14.353 -12.437 -8.339 1.00 82.50 120 TYR A C 1
ATOM 926 O O . TYR A 1 120 ? 13.753 -13.102 -9.187 1.00 82.50 120 TYR A O 1
ATOM 934 N N . GLU A 1 121 ? 15.303 -11.555 -8.669 1.00 82.06 121 GLU A N 1
ATOM 935 C CA . GLU A 1 121 ? 15.719 -11.343 -10.060 1.00 82.06 121 GLU A CA 1
ATOM 936 C C . GLU A 1 121 ? 16.342 -12.615 -10.659 1.00 82.06 121 GLU A C 1
ATOM 938 O O . GLU A 1 121 ? 16.013 -12.999 -11.787 1.00 82.06 121 GLU A O 1
ATOM 943 N N . GLU A 1 122 ? 17.180 -13.309 -9.888 1.00 83.62 122 GLU A N 1
ATOM 944 C CA . GLU A 1 122 ? 17.813 -14.567 -10.293 1.00 83.62 122 GLU A CA 1
ATOM 945 C C . GLU A 1 122 ? 16.785 -15.703 -10.465 1.00 83.62 122 GLU A C 1
ATOM 947 O O . GLU A 1 122 ? 16.847 -16.470 -11.431 1.00 83.62 122 GLU A O 1
ATOM 952 N N . GLU A 1 123 ? 15.796 -15.796 -9.572 1.00 82.19 123 GLU A N 1
ATOM 953 C CA . GLU A 1 123 ? 14.731 -16.803 -9.639 1.00 82.19 123 GLU A CA 1
ATOM 954 C C . GLU A 1 123 ? 13.802 -16.577 -10.834 1.00 82.19 123 GLU A C 1
ATOM 956 O O . GLU A 1 123 ? 13.520 -17.521 -11.578 1.00 82.19 123 GLU A O 1
ATOM 961 N N . ILE A 1 124 ? 13.378 -15.334 -11.092 1.00 81.69 124 ILE A N 1
ATOM 962 C CA . ILE A 1 124 ? 12.618 -15.012 -12.309 1.00 81.69 124 ILE A CA 1
ATOM 963 C C . ILE A 1 124 ? 13.431 -15.407 -13.535 1.00 81.69 124 ILE A C 1
ATOM 965 O O . ILE A 1 124 ? 12.920 -16.085 -14.427 1.00 81.69 124 ILE A O 1
ATOM 969 N N . ARG A 1 125 ? 14.705 -15.015 -13.590 1.00 81.31 125 ARG A N 1
ATOM 970 C CA . ARG A 1 125 ? 15.567 -15.301 -14.737 1.00 81.31 125 ARG A CA 1
ATOM 971 C C . ARG A 1 125 ? 15.696 -16.808 -14.977 1.00 81.31 125 ARG A C 1
ATOM 973 O O . ARG A 1 125 ? 15.564 -17.246 -16.120 1.00 81.31 125 ARG A O 1
ATOM 980 N N . ARG A 1 126 ? 15.867 -17.614 -13.924 1.00 79.56 126 ARG A N 1
ATOM 981 C CA . ARG A 1 126 ? 15.904 -19.085 -14.016 1.00 79.56 126 ARG A CA 1
ATOM 982 C C . ARG A 1 126 ? 14.587 -19.690 -14.499 1.00 79.56 126 ARG A C 1
ATOM 984 O O . ARG A 1 126 ? 14.607 -20.569 -15.361 1.00 79.56 126 ARG A O 1
ATOM 991 N N . LEU A 1 127 ? 13.452 -19.203 -14.006 1.00 81.06 127 LEU A N 1
ATOM 992 C CA . LEU A 1 127 ? 12.130 -19.680 -14.423 1.00 81.06 127 LEU A CA 1
ATOM 993 C C . LEU A 1 127 ? 11.831 -19.335 -15.890 1.00 81.06 127 LEU A C 1
ATOM 995 O O . LEU A 1 127 ? 11.336 -20.182 -16.633 1.00 81.06 127 LEU A O 1
ATOM 999 N N . PHE A 1 128 ? 12.193 -18.133 -16.343 1.00 71.88 128 PHE A N 1
ATOM 1000 C CA . PHE A 1 128 ? 12.006 -17.711 -17.735 1.00 71.88 128 PHE A CA 1
ATOM 1001 C C . PHE A 1 128 ? 12.964 -18.406 -18.713 1.00 71.88 128 PHE A C 1
ATOM 1003 O O . PHE A 1 128 ? 12.578 -18.664 -19.852 1.00 71.88 128 PHE A O 1
ATOM 1010 N N . HIS A 1 129 ? 14.170 -18.790 -18.283 1.00 66.88 129 HIS A N 1
ATOM 1011 C CA . HIS A 1 129 ? 15.063 -19.623 -19.098 1.00 66.88 129 HIS A CA 1
ATOM 1012 C C . HIS A 1 129 ? 14.486 -21.015 -19.392 1.00 66.88 129 HIS A C 1
ATOM 1014 O O . HIS A 1 129 ? 14.749 -21.563 -20.459 1.00 66.88 129 HIS A O 1
ATOM 1020 N N . SER A 1 130 ? 13.664 -21.562 -18.495 1.00 67.69 130 SER A N 1
ATOM 1021 C CA . SER A 1 130 ? 12.962 -22.834 -18.716 1.00 67.69 130 SER A CA 1
ATOM 1022 C C . SER A 1 130 ? 11.812 -22.714 -19.734 1.00 67.69 130 SER A C 1
ATOM 1024 O O . SER A 1 130 ? 11.444 -23.687 -20.387 1.00 67.69 130 SER A O 1
ATOM 1026 N N . LEU A 1 131 ? 11.252 -21.510 -19.908 1.00 60.69 131 LEU A N 1
ATOM 1027 C CA . LEU A 1 131 ? 10.046 -21.264 -20.710 1.00 60.69 131 LEU A CA 1
ATOM 1028 C C . LEU A 1 131 ? 10.318 -20.805 -22.156 1.00 60.69 131 LEU A C 1
ATOM 1030 O O . LEU A 1 131 ? 9.370 -20.642 -22.922 1.00 60.69 131 LEU A O 1
ATOM 1034 N N . HIS A 1 132 ? 11.582 -20.644 -22.569 1.00 57.25 132 HIS A N 1
ATOM 1035 C CA . HIS A 1 132 ? 11.946 -20.336 -23.959 1.00 57.25 132 HIS A CA 1
ATOM 1036 C C . HIS A 1 132 ? 12.667 -21.500 -24.665 1.00 57.25 132 HIS A C 1
ATOM 1038 O O . HIS A 1 132 ? 13.897 -21.547 -24.701 1.00 57.25 132 HIS A O 1
ATOM 1044 N N . PRO A 1 133 ? 11.912 -22.370 -25.359 1.00 64.06 133 PRO A N 1
ATOM 1045 C CA . PRO A 1 133 ? 12.429 -23.065 -26.527 1.00 64.06 133 PRO A CA 1
ATOM 1046 C C . PRO A 1 133 ? 11.481 -22.882 -27.720 1.00 64.06 133 PRO A C 1
ATOM 1048 O O . PRO A 1 133 ? 10.717 -23.783 -28.040 1.00 64.06 133 PRO A O 1
ATOM 1051 N N . VAL A 1 134 ? 11.517 -21.736 -28.411 1.00 57.47 134 VAL A N 1
ATOM 1052 C CA . VAL A 1 134 ? 10.925 -21.633 -29.762 1.00 57.47 134 VAL A CA 1
ATOM 1053 C C . VAL A 1 134 ? 11.778 -20.722 -30.647 1.00 57.47 134 VAL A C 1
ATOM 1055 O O . VAL A 1 134 ? 11.407 -19.601 -30.971 1.00 57.47 134 VAL A O 1
ATOM 1058 N N . HIS A 1 135 ? 12.932 -21.227 -31.079 1.00 53.06 135 HIS A N 1
ATOM 1059 C CA . HIS A 1 135 ? 13.351 -20.958 -32.453 1.00 53.06 135 HIS A CA 1
ATOM 1060 C C . HIS A 1 135 ? 12.804 -22.126 -33.267 1.00 53.06 135 HIS A C 1
ATOM 1062 O O . HIS A 1 135 ? 13.420 -23.186 -33.306 1.00 53.06 135 HIS A O 1
ATOM 1068 N N . ALA A 1 136 ? 11.623 -21.971 -33.862 1.00 59.88 136 ALA A N 1
ATOM 1069 C CA . ALA A 1 136 ? 11.303 -22.774 -35.031 1.00 59.88 136 ALA A CA 1
ATOM 1070 C C . ALA A 1 136 ? 12.140 -22.191 -36.181 1.00 59.88 136 ALA A C 1
ATOM 1072 O O . ALA A 1 136 ? 11.951 -21.014 -36.501 1.00 59.88 136 ALA A O 1
ATOM 1073 N N . PRO A 1 137 ? 13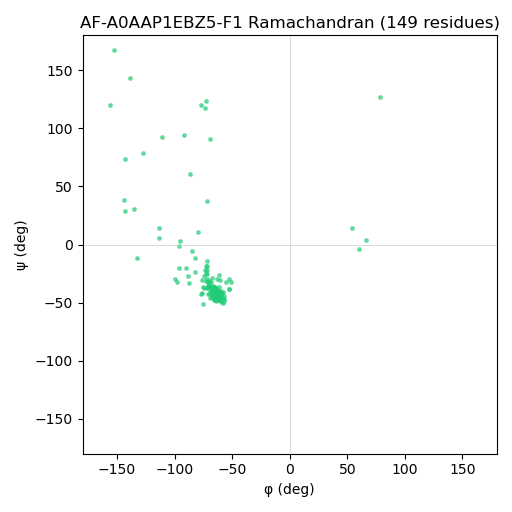.078 -22.938 -36.792 1.00 48.22 137 PRO A N 1
ATOM 1074 C CA . PRO A 1 137 ? 13.751 -22.483 -37.998 1.00 48.22 137 PRO A CA 1
ATOM 1075 C C . PRO A 1 137 ? 12.727 -22.494 -39.140 1.00 48.22 137 PRO A C 1
ATOM 1077 O O . PRO A 1 137 ? 12.521 -23.508 -39.803 1.00 48.22 137 PRO A O 1
ATOM 1080 N N . LEU A 1 138 ? 12.034 -21.379 -39.354 1.00 62.50 138 LEU A N 1
ATOM 1081 C CA . LEU A 1 138 ? 11.192 -21.171 -40.532 1.00 62.50 138 LEU A CA 1
ATOM 1082 C C . LEU A 1 138 ? 12.046 -20.619 -41.680 1.00 62.50 138 LEU A C 1
ATOM 1084 O O . LEU A 1 138 ? 11.811 -19.517 -42.158 1.00 62.50 138 LEU A O 1
ATOM 1088 N N . GLU A 1 139 ? 13.061 -21.373 -42.111 1.00 59.62 139 GLU A N 1
ATOM 1089 C CA . GLU A 1 139 ? 13.919 -20.961 -43.235 1.00 59.62 139 GLU A CA 1
ATOM 1090 C C . GLU A 1 139 ? 14.384 -22.134 -44.121 1.00 59.62 139 GLU A C 1
ATOM 1092 O O . GLU A 1 139 ? 15.516 -22.174 -44.590 1.00 59.62 139 GLU A O 1
ATOM 1097 N N . SER A 1 140 ? 13.526 -23.132 -44.366 1.00 56.19 140 SER A N 1
ATOM 1098 C CA . SER A 1 140 ? 13.865 -24.228 -45.299 1.00 56.19 140 SER A CA 1
ATOM 1099 C C . SER A 1 140 ? 12.793 -24.586 -46.329 1.00 56.19 140 SER A C 1
ATOM 1101 O O . SER A 1 140 ? 13.105 -25.284 -47.291 1.00 56.19 140 SER A O 1
ATOM 1103 N N . HIS A 1 141 ? 11.560 -24.084 -46.202 1.00 56.44 141 HIS A N 1
ATOM 1104 C CA . HIS A 1 141 ? 10.481 -24.427 -47.141 1.00 56.44 141 HIS A CA 1
ATOM 1105 C C . HIS A 1 141 ? 10.266 -23.409 -48.276 1.00 56.44 141 HIS A C 1
ATOM 1107 O O . HIS A 1 141 ? 9.762 -23.799 -49.326 1.00 56.44 141 HIS A O 1
ATOM 1113 N N . ASP A 1 142 ? 10.717 -22.155 -48.140 1.00 56.78 142 ASP A N 1
ATOM 1114 C CA . ASP A 1 142 ? 10.530 -21.127 -49.187 1.00 56.78 142 ASP A CA 1
ATOM 1115 C C . ASP A 1 142 ? 11.680 -21.060 -50.215 1.00 56.78 142 ASP A C 1
ATOM 1117 O O . ASP A 1 142 ? 11.507 -20.621 -51.354 1.00 56.78 142 ASP A O 1
ATOM 1121 N N . TYR A 1 143 ? 12.866 -21.576 -49.871 1.00 58.09 143 TYR A N 1
ATOM 1122 C CA . TYR A 1 143 ? 14.014 -21.591 -50.790 1.00 58.09 143 TYR A CA 1
ATOM 1123 C C . TYR A 1 143 ? 13.888 -22.641 -51.906 1.00 58.09 143 TYR A C 1
ATOM 1125 O O . TYR A 1 143 ? 14.426 -22.450 -52.999 1.00 58.09 143 TYR A O 1
ATOM 1133 N N . ILE A 1 144 ? 13.155 -23.733 -51.663 1.00 58.03 144 ILE A N 1
ATOM 1134 C CA . ILE A 1 144 ? 12.983 -24.821 -52.638 1.00 58.03 144 ILE A CA 1
ATOM 1135 C C . ILE A 1 144 ? 11.999 -24.413 -53.749 1.00 58.03 144 ILE A C 1
ATOM 1137 O O . ILE A 1 144 ? 12.238 -24.712 -54.920 1.00 58.03 144 ILE A O 1
ATOM 1141 N N . HIS A 1 145 ? 10.942 -23.658 -53.429 1.00 57.25 145 HIS A N 1
ATOM 1142 C CA . HIS A 1 145 ? 9.954 -23.228 -54.426 1.00 57.25 145 HIS A CA 1
ATOM 1143 C C . HIS A 1 145 ? 10.445 -22.082 -55.328 1.00 57.25 145 HIS A C 1
ATOM 1145 O O . HIS A 1 145 ? 10.103 -22.047 -56.510 1.00 57.25 145 HIS A O 1
ATOM 1151 N N . SER A 1 146 ? 11.312 -21.196 -54.825 1.00 58.97 146 SER A N 1
ATOM 1152 C CA . SER A 1 146 ? 11.902 -20.104 -55.620 1.00 58.97 146 SER A CA 1
ATOM 1153 C C . SER A 1 146 ? 12.906 -20.597 -56.677 1.00 58.97 146 SER A C 1
ATOM 1155 O O . SER A 1 146 ? 12.989 -20.040 -57.774 1.00 58.97 146 SER A O 1
ATOM 1157 N N . GLN A 1 147 ? 13.636 -21.683 -56.394 1.00 58.50 147 GLN A N 1
ATOM 1158 C CA . GLN A 1 147 ? 14.628 -22.250 -57.320 1.00 58.50 147 GLN A CA 1
ATOM 1159 C C . GLN A 1 147 ? 14.016 -23.170 -58.388 1.00 58.50 147 GLN A C 1
ATOM 1161 O O . GLN A 1 147 ? 14.590 -23.315 -59.466 1.00 58.50 147 GLN A O 1
ATOM 1166 N N . ALA A 1 148 ? 12.841 -23.756 -58.133 1.00 59.47 148 ALA A N 1
ATOM 1167 C CA . ALA A 1 148 ? 12.137 -24.594 -59.108 1.00 59.47 148 ALA A CA 1
ATOM 1168 C C . ALA A 1 148 ? 11.492 -23.790 -60.255 1.00 59.47 148 ALA A C 1
ATOM 1170 O O . ALA A 1 148 ? 11.276 -24.336 -61.329 1.00 59.47 148 ALA A O 1
ATOM 1171 N N . ASN A 1 149 ? 11.225 -22.494 -60.055 1.00 58.50 149 ASN A N 1
ATOM 1172 C CA . ASN A 1 149 ? 10.622 -21.610 -61.062 1.00 58.50 149 ASN A CA 1
ATOM 1173 C C . ASN A 1 149 ? 11.659 -20.802 -61.878 1.00 58.50 149 ASN A C 1
ATOM 1175 O O . ASN A 1 149 ? 11.294 -19.941 -62.675 1.00 58.50 149 ASN A O 1
ATOM 1179 N N . ARG A 1 150 ? 12.962 -21.027 -61.651 1.00 57.44 150 ARG A N 1
ATOM 1180 C CA . ARG A 1 150 ? 14.071 -20.337 -62.344 1.00 57.44 150 ARG A CA 1
ATOM 1181 C C . ARG A 1 150 ? 14.914 -21.256 -63.241 1.00 57.44 150 ARG A C 1
ATOM 1183 O O . ARG A 1 150 ? 16.013 -20.859 -63.629 1.00 57.44 150 ARG A O 1
ATOM 1190 N N . ARG A 1 151 ? 14.439 -22.461 -63.559 1.00 51.34 151 ARG A N 1
ATOM 1191 C CA . ARG A 1 151 ? 15.074 -23.358 -64.535 1.00 51.34 151 ARG A CA 1
ATOM 1192 C C . ARG A 1 151 ? 14.145 -23.657 -65.693 1.00 51.34 151 ARG A C 1
ATOM 1194 O O . ARG A 1 151 ? 12.942 -23.843 -65.423 1.00 51.34 151 ARG A O 1
#

Foldseek 3Di:
DVVVVVCCLVPVLVCLLQQLLVCLQPVDTPNVVLVVCVVVVSDPPVSSVVSNVNSNVNSVVVNVVVVVVCPPVNCCVQPVDPVNVVVVLVVQLVVLVVVPDCNVVSVVVSVCVVVVVVVVVVVVVVVVVVVDDDPPPPPDPPVVVVVVVVD

Sequence (151 aa):
MQVLTGLLEQYGYAVLFIVLMLELLTLLGPGEFAGVLVFQEKLNWVLSMLAAGLGSCVGVSMSYWIGYRLGPAAIQKAFASRGVLLAVIVLTFLWTVFKGQGWKIELSFLYFLVIGGELYEEEIRRLFHSLHPVHAPLESHDYIHSQANRR

Mean predicted aligned error: 15.36 Å

Solvent-accessible surface area (backbone atoms only — not comparable to full-atom values): 8636 Å² total; per-residue (Å²): 112,70,69,60,54,57,47,41,77,77,39,46,60,60,52,42,18,51,49,38,19,48,25,57,64,62,84,69,57,78,56,71,56,55,58,54,41,40,74,68,66,78,41,60,62,69,61,49,51,52,31,37,53,52,15,41,57,50,13,51,52,50,41,51,53,54,51,61,74,62,32,69,70,53,51,46,63,52,64,69,33,69,67,43,49,50,47,48,52,50,50,52,50,53,51,44,62,70,67,67,80,55,55,71,60,56,50,51,51,50,52,50,50,54,53,49,49,57,50,48,54,53,50,52,52,56,56,52,61,73,72,64,86,79,83,74,84,87,79,68,74,67,66,59,61,61,58,65,76,72,112

Secondary structure (DSSP, 8-state):
-HHHHHHHHHHHHHHHHHHHHHHHHHS--STHHHHHHHHTTSS-HHHHHHHHHHHHHHHHHHHHHHHHHH-HHHHHHHHS-HHHHHHHHHHHHHHHHHH-S-HHHHHHHHHHHHHHHHHHHHHHHHHHHHS--------SSHHHHHHHT--